Protein AF-A0A5D2H5X1-F1 (afdb_monomer)

Mean predicted aligned error: 17.15 Å

Secondary structure (DSSP, 8-state):
----PPPP---TTTTTTTSS-SSSSHHHHHHHHHHHHHHHHHHHHHHHHHHHHTT-HHHHHHHHTT---EE--SSTT-GGGGTTSSEE-SSGGG-----

Nearest PDB structures (foldseek):
  6q7q-assembly1_A  TM=8.001E-01  e=1.692E+00  Pyrococcus horikoshii
  6q7p-assembly1_A  TM=8.098E-01  e=2.231E+00  Pyrococcus horikoshii
  6z1k-assembly1_A  TM=7.439E-01  e=1.813E+00  synthetic construct

Structure (mmCIF, N/CA/C/O backbone):
data_AF-A0A5D2H5X1-F1
#
_entry.id   AF-A0A5D2H5X1-F1
#
loop_
_atom_site.group_PDB
_atom_site.id
_atom_site.type_symbol
_atom_site.label_atom_id
_atom_site.label_alt_id
_atom_site.label_comp_id
_atom_site.label_asym_id
_atom_site.label_entity_id
_atom_site.label_seq_id
_atom_site.pdbx_PDB_ins_code
_atom_site.Cartn_x
_atom_site.Cartn_y
_atom_site.Cartn_z
_atom_site.occupancy
_atom_site.B_iso_or_equiv
_atom_site.auth_seq_id
_atom_site.auth_comp_id
_atom_site.auth_asym_id
_atom_site.auth_atom_id
_atom_site.pdbx_PDB_model_num
ATOM 1 N N . MET A 1 1 ? -10.897 2.168 -91.254 1.00 35.75 1 MET A N 1
ATOM 2 C CA . MET A 1 1 ? -9.934 1.068 -91.016 1.00 35.75 1 MET A CA 1
ATOM 3 C C . MET A 1 1 ? -9.959 0.733 -89.526 1.00 35.75 1 MET A C 1
ATOM 5 O O . MET A 1 1 ? -9.993 1.654 -88.724 1.00 35.75 1 MET A O 1
ATOM 9 N N . LYS A 1 2 ? -10.108 -0.551 -89.179 1.00 37.56 2 LYS A N 1
ATOM 10 C CA . LYS A 1 2 ? -10.566 -1.086 -87.877 1.00 37.56 2 LYS A CA 1
ATOM 11 C C . LYS A 1 2 ? -9.352 -1.433 -86.993 1.00 37.56 2 LYS A C 1
ATOM 13 O O . LYS A 1 2 ? -8.443 -2.100 -87.475 1.00 37.56 2 LYS A O 1
ATOM 18 N N . PHE A 1 3 ? -9.335 -0.985 -85.737 1.00 36.69 3 PHE A N 1
ATOM 19 C CA . PHE A 1 3 ? -8.263 -1.266 -84.771 1.00 36.69 3 PHE A CA 1
ATOM 20 C C . PHE A 1 3 ? -8.337 -2.713 -84.264 1.00 36.69 3 PHE A C 1
ATOM 22 O O . PHE A 1 3 ? -9.422 -3.199 -83.949 1.00 36.69 3 PHE A O 1
ATOM 29 N N . LEU A 1 4 ? -7.187 -3.385 -84.157 1.00 36.84 4 LEU A N 1
ATOM 30 C CA . LEU A 1 4 ? -7.076 -4.738 -83.613 1.00 36.84 4 LEU A CA 1
ATOM 31 C C . LEU A 1 4 ? -6.016 -4.759 -82.504 1.00 36.84 4 LEU A C 1
ATOM 33 O O . LEU A 1 4 ? -4.833 -4.557 -82.767 1.00 36.84 4 LEU A O 1
ATOM 37 N N . PHE A 1 5 ? -6.445 -5.012 -81.268 1.00 38.09 5 PHE A N 1
ATOM 38 C CA . PHE A 1 5 ? -5.562 -5.276 -80.132 1.00 38.09 5 PHE A CA 1
ATOM 39 C C . PHE A 1 5 ? -5.148 -6.753 -80.136 1.00 38.09 5 PHE A C 1
ATOM 41 O O . PHE A 1 5 ? -6.005 -7.634 -80.217 1.00 38.09 5 PHE A O 1
ATOM 48 N N . ARG A 1 6 ? -3.843 -7.036 -80.028 1.00 35.44 6 ARG A N 1
ATOM 49 C CA . ARG A 1 6 ? -3.328 -8.393 -79.795 1.00 35.44 6 ARG A CA 1
ATOM 50 C C . ARG A 1 6 ? -2.942 -8.583 -78.331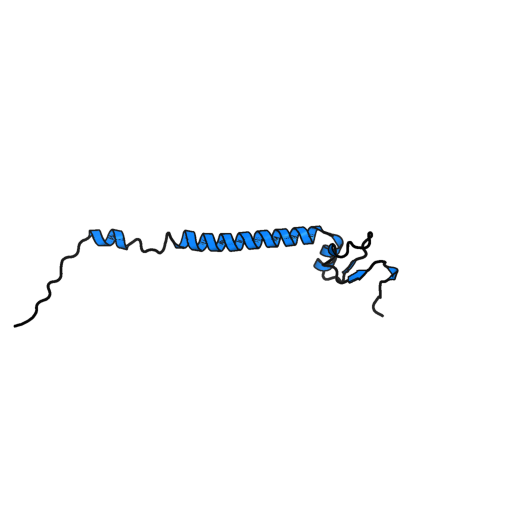 1.00 35.44 6 ARG A C 1
ATOM 52 O O . ARG A 1 6 ? -2.081 -7.882 -77.810 1.00 35.44 6 ARG A O 1
ATOM 59 N N . PHE A 1 7 ? -3.577 -9.576 -77.715 1.00 43.22 7 PHE A N 1
ATOM 60 C CA . PHE A 1 7 ? -3.176 -10.200 -76.460 1.00 43.22 7 PHE A CA 1
ATOM 61 C C . PHE A 1 7 ? -1.776 -10.811 -76.599 1.00 43.22 7 PHE A C 1
ATOM 63 O O . PHE A 1 7 ? -1.516 -11.527 -77.568 1.00 43.22 7 PHE A O 1
ATOM 70 N N . ILE A 1 8 ? -0.897 -10.554 -75.628 1.00 42.50 8 ILE A N 1
ATOM 71 C CA . ILE A 1 8 ? 0.390 -11.245 -75.505 1.00 42.50 8 ILE A CA 1
ATOM 72 C C . ILE A 1 8 ? 0.260 -12.308 -74.411 1.00 42.50 8 ILE A C 1
ATOM 74 O O . ILE A 1 8 ? -0.287 -12.069 -73.335 1.00 42.50 8 ILE A O 1
ATOM 78 N N . SER A 1 9 ? 0.719 -13.491 -74.797 1.00 42.44 9 SER A N 1
ATOM 79 C CA . SER A 1 9 ? 0.712 -14.801 -74.161 1.00 42.44 9 SER A CA 1
ATOM 80 C C . SER A 1 9 ? 1.121 -14.840 -72.688 1.00 42.44 9 SER A C 1
ATOM 82 O O . SER A 1 9 ? 2.024 -14.138 -72.243 1.00 42.44 9 SER A O 1
ATOM 84 N N . ALA A 1 10 ? 0.461 -15.747 -71.970 1.00 48.31 10 ALA A N 1
ATOM 85 C CA . ALA A 1 10 ? 0.722 -16.129 -70.595 1.00 48.31 10 ALA A CA 1
ATOM 86 C C . ALA A 1 10 ? 2.123 -16.745 -70.416 1.00 48.31 10 ALA A C 1
ATOM 88 O O . ALA A 1 10 ? 2.417 -17.796 -70.981 1.00 48.31 10 ALA A O 1
ATOM 89 N N . ASP A 1 11 ? 2.944 -16.111 -69.578 1.00 48.41 11 ASP A N 1
ATOM 90 C CA . ASP A 1 11 ? 4.175 -16.679 -69.025 1.00 48.41 11 ASP A CA 1
ATOM 91 C C . ASP A 1 11 ? 3.857 -17.414 -67.703 1.00 48.41 11 ASP A C 1
ATOM 93 O O . ASP A 1 11 ? 3.446 -16.757 -66.736 1.00 48.41 11 ASP A O 1
ATOM 97 N N . PRO A 1 12 ? 4.076 -18.742 -67.590 1.00 50.84 12 PRO A N 1
ATOM 98 C CA . PRO A 1 12 ? 3.786 -19.513 -66.371 1.00 50.84 12 PRO A CA 1
ATOM 99 C C . PRO A 1 12 ? 4.692 -19.159 -65.183 1.00 50.84 12 PRO A C 1
ATOM 101 O O . PRO A 1 12 ? 4.447 -19.585 -64.057 1.00 50.84 12 PRO A O 1
ATOM 104 N N . ASN A 1 13 ? 5.760 -18.392 -65.419 1.00 44.53 13 ASN A N 1
ATOM 105 C CA . ASN A 1 13 ? 6.752 -18.051 -64.400 1.00 44.53 13 ASN A CA 1
ATOM 106 C C . ASN A 1 13 ? 6.471 -16.712 -63.691 1.00 44.53 13 ASN A C 1
ATOM 108 O O . ASN A 1 13 ? 7.145 -16.366 -62.723 1.00 44.53 13 ASN A O 1
ATOM 112 N N . ARG A 1 14 ? 5.435 -15.965 -64.108 1.00 44.12 14 ARG A N 1
ATOM 113 C CA . ARG A 1 14 ? 4.967 -14.767 -63.381 1.00 44.12 14 ARG A CA 1
ATOM 114 C C . ARG A 1 14 ? 4.096 -15.087 -6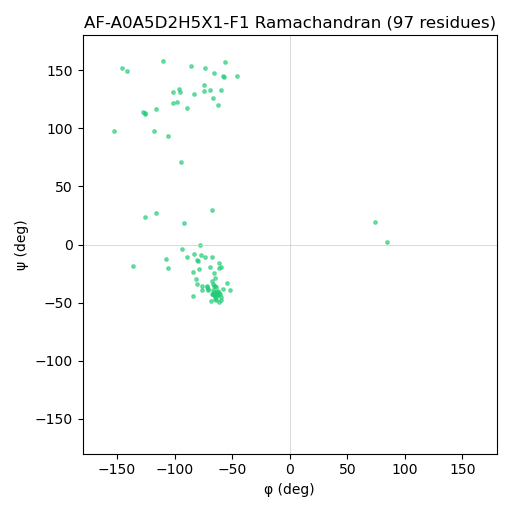2.164 1.00 44.12 14 ARG A C 1
ATOM 116 O O . ARG A 1 14 ? 3.865 -14.211 -61.333 1.00 44.12 14 ARG A O 1
ATOM 123 N N . THR A 1 15 ? 3.606 -16.317 -62.044 1.00 42.19 15 THR A N 1
ATOM 124 C CA . THR A 1 15 ? 2.708 -16.745 -60.959 1.00 42.19 15 THR A CA 1
ATOM 125 C C . THR A 1 15 ? 3.444 -17.154 -59.686 1.00 42.19 15 THR A C 1
ATOM 127 O O . THR A 1 15 ? 2.884 -17.009 -58.602 1.00 42.19 15 THR A O 1
ATOM 130 N N . MET A 1 16 ? 4.716 -17.560 -59.772 1.00 44.75 16 MET A N 1
ATOM 131 C CA . MET A 1 16 ? 5.509 -17.911 -58.584 1.00 44.75 16 MET A CA 1
ATOM 132 C C . MET A 1 16 ? 5.877 -16.672 -57.751 1.00 44.75 16 MET A C 1
ATOM 134 O O . MET A 1 16 ? 5.779 -16.705 -56.529 1.00 44.75 16 MET A O 1
ATOM 138 N N . LEU A 1 17 ? 6.186 -15.542 -58.402 1.00 46.94 17 LEU A N 1
ATOM 139 C CA . LEU A 1 17 ? 6.508 -14.267 -57.737 1.00 46.94 17 LEU A CA 1
ATOM 140 C C . LEU A 1 17 ? 5.281 -13.512 -57.196 1.00 46.94 17 LEU A C 1
ATOM 142 O O . LEU A 1 17 ? 5.439 -12.523 -56.487 1.00 46.94 17 LEU A O 1
ATOM 146 N N . ARG A 1 18 ? 4.063 -13.958 -57.531 1.00 50.31 18 ARG A N 1
ATOM 147 C CA . ARG A 1 18 ? 2.804 -13.322 -57.105 1.00 50.31 18 ARG A CA 1
ATOM 148 C C . ARG A 1 18 ? 2.041 -14.110 -56.036 1.00 50.31 18 ARG A C 1
ATOM 150 O O . ARG A 1 18 ? 1.112 -13.565 -55.451 1.00 50.31 18 ARG A O 1
ATOM 157 N N . SER A 1 19 ? 2.418 -15.363 -55.771 1.00 50.03 19 SER A N 1
ATOM 158 C CA . SER A 1 19 ? 1.763 -16.187 -54.740 1.00 50.03 19 SER A CA 1
ATOM 159 C C . SER A 1 19 ? 2.213 -15.849 -53.314 1.00 50.03 19 SER A C 1
ATOM 161 O O . SER A 1 19 ? 1.474 -16.076 -52.362 1.00 50.03 19 SER A O 1
ATOM 163 N N . LEU A 1 20 ? 3.380 -15.220 -53.165 1.00 55.16 20 LEU A N 1
ATOM 164 C CA . LEU A 1 20 ? 3.850 -14.657 -51.904 1.00 55.16 20 LEU A CA 1
ATOM 165 C C . LEU A 1 20 ? 3.472 -13.174 -51.865 1.00 55.16 20 LEU A C 1
ATOM 167 O O . LEU A 1 20 ? 4.306 -12.286 -52.025 1.00 55.16 20 LEU A O 1
ATOM 171 N N . GLY A 1 21 ? 2.174 -12.904 -51.718 1.00 54.22 21 GLY A N 1
ATOM 172 C CA . GLY A 1 21 ? 1.702 -11.556 -51.411 1.00 54.22 21 GLY A CA 1
ATOM 173 C C . GLY A 1 21 ? 2.371 -11.024 -50.130 1.00 54.22 21 GLY A C 1
ATOM 174 O O . GLY A 1 21 ? 2.810 -11.820 -49.296 1.00 54.22 21 GLY A O 1
ATOM 175 N N . PRO A 1 22 ? 2.442 -9.696 -49.927 1.00 55.50 22 PRO A N 1
ATOM 176 C CA . PRO A 1 22 ? 3.136 -9.062 -48.797 1.00 55.50 22 PRO A CA 1
ATOM 177 C C . PRO A 1 22 ? 2.495 -9.305 -47.409 1.00 55.50 22 PRO A C 1
ATOM 179 O O . PRO A 1 22 ? 2.626 -8.466 -46.524 1.00 55.50 22 PRO A O 1
ATOM 182 N N . HIS A 1 23 ? 1.827 -10.439 -47.182 1.00 51.84 23 HIS A N 1
ATOM 183 C CA . HIS A 1 23 ? 0.895 -10.671 -46.072 1.00 51.84 23 HIS A CA 1
ATOM 184 C C . HIS A 1 23 ? 1.200 -11.896 -45.200 1.00 51.84 23 HIS A C 1
ATOM 186 O O . HIS A 1 23 ? 0.290 -12.430 -44.581 1.00 51.84 23 HIS A O 1
ATOM 192 N N . GLN A 1 24 ? 2.444 -12.387 -45.142 1.00 53.06 24 GLN A N 1
ATOM 193 C CA . GLN A 1 24 ? 2.791 -13.420 -44.142 1.00 53.06 24 GLN A CA 1
ATOM 194 C C . GLN A 1 24 ? 4.124 -13.206 -43.412 1.00 53.06 24 GLN A C 1
ATOM 196 O O . GLN A 1 24 ? 4.297 -13.722 -42.312 1.00 53.06 24 GLN A O 1
ATOM 201 N N . PHE A 1 25 ? 5.039 -12.386 -43.938 1.00 47.84 25 PHE A N 1
ATOM 202 C CA . PHE A 1 25 ? 6.316 -12.078 -43.268 1.00 47.84 25 PHE A CA 1
ATOM 203 C C . PHE A 1 25 ? 6.372 -10.674 -42.644 1.00 47.84 25 PHE A C 1
ATOM 205 O O . PHE A 1 25 ? 7.160 -10.435 -41.731 1.00 47.84 25 PHE A O 1
ATOM 212 N N . SER A 1 26 ? 5.507 -9.761 -43.087 1.00 52.22 26 SER A N 1
ATOM 213 C CA . SER A 1 26 ? 5.353 -8.394 -42.563 1.00 52.22 26 SER A CA 1
ATOM 214 C C . SER A 1 26 ? 4.501 -8.347 -41.289 1.00 52.22 26 SER A C 1
ATOM 216 O O . SER A 1 26 ? 4.783 -7.578 -40.369 1.00 52.22 26 SER A O 1
ATOM 218 N N . ASP A 1 27 ? 3.503 -9.227 -41.187 1.00 53.91 27 ASP A N 1
ATOM 219 C CA . ASP A 1 27 ? 2.649 -9.333 -40.004 1.00 53.91 27 ASP A CA 1
ATOM 220 C C . ASP A 1 27 ? 3.436 -9.847 -38.804 1.00 53.91 27 ASP A C 1
ATOM 222 O O . ASP A 1 27 ? 3.188 -9.433 -37.676 1.00 53.91 27 ASP A O 1
ATOM 226 N N . LEU A 1 28 ? 4.453 -10.682 -39.023 1.00 58.03 28 LEU A N 1
ATOM 227 C CA . LEU A 1 28 ? 5.324 -11.163 -37.958 1.00 58.03 28 LEU A CA 1
ATOM 228 C C . LEU A 1 28 ? 6.148 -10.034 -37.338 1.00 58.03 28 LEU A C 1
ATOM 230 O O . LEU A 1 28 ? 6.351 -10.067 -36.135 1.00 58.03 28 LEU A O 1
ATOM 234 N N . THR A 1 29 ? 6.606 -9.033 -38.087 1.00 61.94 29 THR A N 1
ATOM 235 C CA . THR A 1 29 ? 7.405 -7.938 -37.511 1.00 61.94 29 THR A CA 1
ATOM 236 C C . THR A 1 29 ? 6.519 -6.856 -36.907 1.00 61.94 29 THR A C 1
ATOM 238 O O . THR A 1 29 ? 6.755 -6.450 -35.771 1.00 61.94 29 THR A O 1
ATOM 241 N N . GLY A 1 30 ? 5.448 -6.451 -37.596 1.00 66.19 30 GLY A N 1
ATOM 242 C CA . GLY A 1 30 ? 4.515 -5.435 -37.101 1.00 66.19 30 GLY A CA 1
ATOM 243 C C . GLY A 1 30 ? 3.711 -5.888 -35.877 1.00 66.19 30 GLY A C 1
ATOM 244 O O . GLY A 1 30 ? 3.565 -5.131 -34.917 1.00 66.19 30 GLY A O 1
ATOM 245 N N . THR A 1 31 ? 3.217 -7.132 -35.864 1.00 72.06 31 THR A N 1
ATOM 246 C CA . THR A 1 31 ? 2.461 -7.655 -34.710 1.00 72.06 31 THR A CA 1
ATOM 247 C C . THR A 1 31 ? 3.366 -8.018 -33.539 1.00 72.06 31 THR A C 1
ATOM 249 O O . THR A 1 31 ? 2.975 -7.768 -32.401 1.00 72.06 31 THR A O 1
ATOM 252 N N . LYS A 1 32 ? 4.580 -8.544 -33.783 1.00 74.44 32 LYS A N 1
ATOM 253 C CA . LYS A 1 32 ? 5.563 -8.764 -32.709 1.00 74.44 32 LYS A CA 1
ATOM 254 C C . LYS A 1 32 ? 6.027 -7.442 -32.114 1.00 74.44 32 LYS A C 1
ATOM 256 O O . LYS A 1 32 ? 6.048 -7.336 -30.903 1.00 74.44 32 LYS A O 1
ATOM 261 N N . ALA A 1 33 ? 6.312 -6.415 -32.916 1.00 74.44 33 ALA A N 1
ATOM 262 C CA . ALA A 1 33 ? 6.712 -5.108 -32.390 1.00 74.44 33 ALA A CA 1
ATOM 263 C C . ALA A 1 33 ? 5.621 -4.469 -31.514 1.00 74.44 33 ALA A C 1
ATOM 265 O O . ALA A 1 33 ? 5.920 -3.947 -30.443 1.00 74.44 33 ALA A O 1
ATOM 266 N N . LYS A 1 34 ? 4.350 -4.558 -31.929 1.00 76.94 34 LYS A N 1
ATOM 267 C CA . LYS A 1 34 ? 3.213 -4.083 -31.124 1.00 76.94 34 LYS A CA 1
ATOM 268 C C . LYS A 1 34 ? 3.040 -4.873 -29.824 1.00 76.94 34 LYS A C 1
ATOM 270 O O . LYS A 1 34 ? 2.817 -4.256 -28.788 1.00 76.94 34 LYS A O 1
ATOM 275 N N . ARG A 1 35 ? 3.163 -6.207 -29.871 1.00 81.75 35 ARG A N 1
ATOM 276 C CA . ARG A 1 35 ? 3.149 -7.058 -28.668 1.00 81.75 35 ARG A CA 1
ATOM 277 C C . ARG A 1 35 ? 4.302 -6.714 -27.736 1.00 81.75 35 ARG A C 1
ATOM 279 O O . ARG A 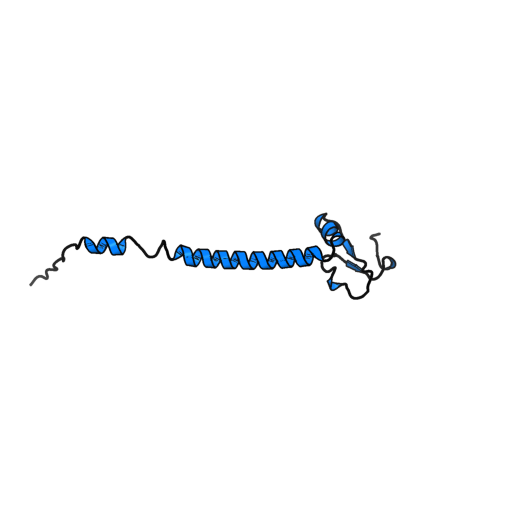1 35 ? 4.044 -6.378 -26.598 1.00 81.75 35 ARG A O 1
ATOM 286 N N . ASN A 1 36 ? 5.524 -6.633 -28.252 1.00 82.12 36 ASN A N 1
ATOM 287 C CA . ASN A 1 36 ? 6.703 -6.264 -27.471 1.00 82.12 36 ASN A CA 1
ATOM 288 C C . ASN A 1 36 ? 6.544 -4.889 -26.803 1.00 82.12 36 ASN A C 1
ATOM 290 O O . ASN A 1 36 ? 6.962 -4.710 -25.668 1.00 82.12 36 ASN A O 1
ATOM 294 N N . TYR A 1 37 ? 5.924 -3.912 -27.475 1.00 76.94 37 TYR A N 1
ATOM 295 C CA . TYR A 1 37 ? 5.614 -2.625 -26.849 1.00 76.94 37 TYR A CA 1
ATOM 296 C C . TYR A 1 37 ? 4.607 -2.771 -25.700 1.00 76.94 37 TYR A C 1
ATOM 298 O O . TYR A 1 37 ? 4.836 -2.238 -24.618 1.00 76.94 37 TYR A O 1
ATOM 306 N N . ALA A 1 38 ? 3.514 -3.507 -25.915 1.00 77.75 38 ALA A N 1
ATOM 307 C CA . ALA A 1 38 ? 2.512 -3.758 -24.882 1.00 77.75 38 ALA A CA 1
ATOM 308 C C . ALA A 1 38 ? 3.087 -4.545 -23.688 1.00 77.75 38 ALA A C 1
ATOM 310 O O . ALA A 1 38 ? 2.837 -4.175 -22.542 1.00 77.75 38 ALA A O 1
ATOM 311 N N . ASP A 1 39 ? 3.899 -5.567 -23.957 1.00 88.94 39 ASP A N 1
ATOM 312 C CA . ASP A 1 39 ? 4.554 -6.412 -22.958 1.00 88.94 39 ASP A CA 1
ATOM 313 C C . ASP A 1 39 ? 5.542 -5.586 -22.124 1.00 88.94 39 ASP A C 1
ATOM 315 O O . ASP A 1 39 ? 5.455 -5.592 -20.900 1.00 88.94 39 ASP A O 1
ATOM 319 N N . ASN A 1 40 ? 6.391 -4.774 -22.767 1.00 81.94 40 ASN A N 1
ATOM 320 C CA . ASN A 1 40 ? 7.343 -3.902 -22.072 1.00 81.94 40 ASN A CA 1
ATOM 321 C C . ASN A 1 40 ? 6.639 -2.854 -21.190 1.00 81.94 40 ASN A C 1
ATOM 323 O O . ASN A 1 40 ? 7.084 -2.569 -20.078 1.00 81.94 40 ASN A O 1
ATOM 327 N N . VAL A 1 41 ? 5.532 -2.269 -21.667 1.00 88.00 41 VAL A N 1
ATOM 328 C CA . VAL A 1 41 ? 4.728 -1.322 -20.875 1.00 88.00 41 VAL A CA 1
ATOM 329 C C . VAL A 1 41 ? 4.070 -2.031 -19.688 1.00 88.00 41 VAL A C 1
ATOM 331 O O . VAL A 1 41 ? 4.077 -1.505 -18.575 1.00 88.00 41 VAL A O 1
ATOM 334 N N . SER A 1 42 ? 3.528 -3.231 -19.900 1.00 85.12 42 SER A N 1
ATOM 335 C CA . SER A 1 42 ? 2.932 -4.043 -18.837 1.00 85.12 42 SER A CA 1
ATOM 336 C C . SER A 1 42 ? 3.964 -4.461 -17.788 1.00 85.12 42 SER A C 1
ATOM 338 O O . SER A 1 42 ? 3.670 -4.410 -16.596 1.00 85.12 42 SER A O 1
ATOM 340 N N . GLU A 1 43 ? 5.174 -4.835 -18.204 1.00 85.12 43 GLU A N 1
ATOM 341 C CA . GLU A 1 43 ? 6.270 -5.223 -17.314 1.00 85.12 43 GLU A CA 1
ATOM 342 C C . GLU A 1 43 ? 6.714 -4.048 -16.438 1.00 85.12 43 GLU A C 1
ATOM 344 O O . GLU A 1 43 ? 6.801 -4.181 -15.217 1.00 85.12 43 GLU A O 1
ATOM 349 N N . TYR A 1 44 ? 6.881 -2.861 -17.029 1.00 78.31 44 TYR A N 1
ATOM 350 C CA . TYR A 1 44 ? 7.184 -1.646 -16.273 1.00 78.31 44 TYR A CA 1
ATOM 351 C C . TYR A 1 44 ? 6.092 -1.320 -15.247 1.00 78.31 44 TYR A C 1
ATOM 353 O O . TYR A 1 44 ? 6.383 -1.080 -14.074 1.00 78.31 44 TYR A O 1
ATOM 361 N N . ASN A 1 45 ? 4.823 -1.363 -15.659 1.00 82.31 45 ASN A N 1
ATOM 362 C CA . ASN A 1 45 ? 3.699 -1.089 -14.765 1.00 82.31 45 ASN A CA 1
ATOM 363 C C . ASN A 1 45 ? 3.592 -2.127 -13.639 1.00 82.31 45 ASN A C 1
ATOM 365 O O . ASN A 1 45 ? 3.295 -1.762 -12.502 1.00 82.31 45 ASN A O 1
ATOM 369 N N . ALA A 1 46 ? 3.881 -3.400 -13.920 1.00 82.12 46 ALA A N 1
ATOM 370 C CA . ALA A 1 46 ? 3.919 -4.459 -12.916 1.00 82.12 46 ALA A CA 1
ATOM 371 C C . ALA A 1 46 ? 5.072 -4.268 -11.918 1.00 82.12 46 ALA A C 1
ATOM 373 O O . ALA A 1 46 ? 4.882 -4.473 -10.720 1.00 82.12 46 ALA A O 1
ATOM 374 N N . VAL A 1 47 ? 6.244 -3.821 -12.380 1.00 81.06 47 VAL A N 1
ATOM 375 C CA . VAL A 1 47 ? 7.381 -3.466 -11.516 1.00 81.06 47 VAL A CA 1
ATOM 376 C C . VAL A 1 47 ? 7.060 -2.241 -10.658 1.00 81.06 47 VAL A C 1
ATOM 378 O O . VAL A 1 47 ? 7.336 -2.247 -9.464 1.00 81.06 47 VAL A O 1
ATOM 381 N N . LEU A 1 48 ? 6.419 -1.208 -11.207 1.00 77.19 48 LEU A N 1
ATOM 382 C CA . LEU A 1 48 ? 5.954 -0.070 -10.408 1.00 77.19 48 LEU A CA 1
ATOM 383 C C . LEU A 1 48 ? 4.914 -0.488 -9.366 1.00 77.19 48 LEU A C 1
ATOM 385 O O . LEU A 1 48 ? 4.993 -0.068 -8.213 1.00 77.19 48 LEU A O 1
ATOM 389 N N . ALA A 1 49 ? 3.958 -1.333 -9.751 1.00 73.06 49 ALA A N 1
ATOM 390 C CA . ALA A 1 49 ? 2.956 -1.864 -8.839 1.00 73.06 49 ALA A CA 1
ATOM 391 C C . ALA A 1 49 ? 3.598 -2.714 -7.736 1.00 73.06 49 ALA A C 1
ATOM 393 O O . ALA A 1 49 ? 3.223 -2.564 -6.578 1.00 73.06 49 ALA A O 1
ATOM 394 N N . SER A 1 50 ? 4.595 -3.546 -8.052 1.00 68.50 50 SER A N 1
ATOM 395 C CA . SER A 1 50 ? 5.293 -4.375 -7.063 1.00 68.50 50 SER A CA 1
ATOM 396 C C . SER A 1 50 ? 6.192 -3.550 -6.146 1.00 68.50 50 SER A C 1
ATOM 398 O O . SER A 1 50 ? 6.192 -3.790 -4.940 1.00 68.50 50 SER A O 1
ATOM 400 N N . LEU A 1 51 ? 6.887 -2.534 -6.667 1.00 69.81 51 LEU A N 1
ATOM 401 C CA . LEU A 1 51 ? 7.673 -1.573 -5.886 1.00 69.81 51 LEU A CA 1
ATOM 402 C C . LEU A 1 51 ? 6.790 -0.721 -4.967 1.00 69.81 51 LEU A C 1
ATOM 404 O O . LEU A 1 51 ? 7.184 -0.408 -3.848 1.00 69.81 51 LEU A O 1
ATOM 408 N N . ASN A 1 52 ? 5.579 -0.373 -5.402 1.00 64.50 52 ASN A N 1
ATOM 409 C CA . ASN A 1 52 ? 4.609 0.325 -4.561 1.00 64.50 52 ASN A CA 1
ATOM 410 C C . ASN A 1 52 ? 3.952 -0.624 -3.545 1.00 64.50 52 ASN A C 1
ATOM 412 O O . ASN A 1 52 ? 3.794 -0.256 -2.382 1.00 64.50 52 ASN A O 1
ATOM 416 N N . ALA A 1 53 ? 3.647 -1.866 -3.933 1.00 62.44 53 ALA A N 1
ATOM 417 C CA . ALA A 1 53 ? 3.083 -2.886 -3.050 1.00 62.44 53 ALA A CA 1
ATOM 418 C C . ALA A 1 53 ? 4.070 -3.324 -1.956 1.00 62.44 53 ALA A C 1
ATOM 420 O O . ALA A 1 53 ? 3.657 -3.587 -0.825 1.00 62.44 53 ALA A O 1
ATOM 421 N N . THR A 1 54 ? 5.373 -3.349 -2.262 1.00 59.31 54 THR A N 1
ATOM 422 C CA . THR A 1 54 ? 6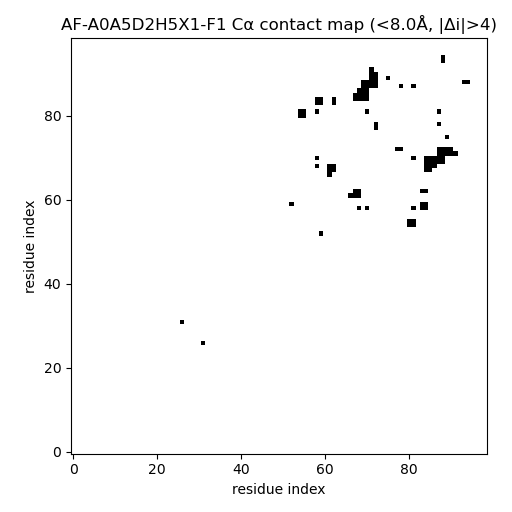.444 -3.702 -1.314 1.00 59.31 54 THR A CA 1
ATOM 423 C C . THR A 1 54 ? 6.726 -2.623 -0.280 1.00 59.31 54 THR A C 1
ATOM 425 O O . THR A 1 54 ? 7.432 -2.898 0.689 1.00 59.31 54 THR A O 1
ATOM 428 N N . ARG A 1 55 ? 6.179 -1.408 -0.417 1.00 64.81 55 ARG A N 1
ATOM 429 C CA . ARG A 1 55 ? 6.564 -0.328 0.493 1.00 64.81 55 ARG A CA 1
ATOM 430 C C . ARG A 1 55 ? 6.014 -0.511 1.895 1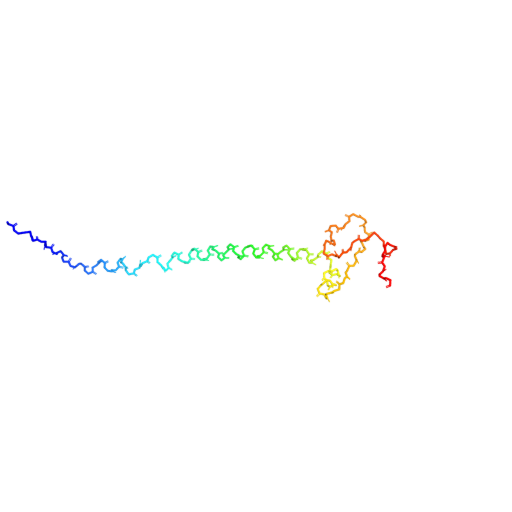.00 64.81 55 ARG A C 1
ATOM 432 O O . ARG A 1 55 ? 6.784 -0.226 2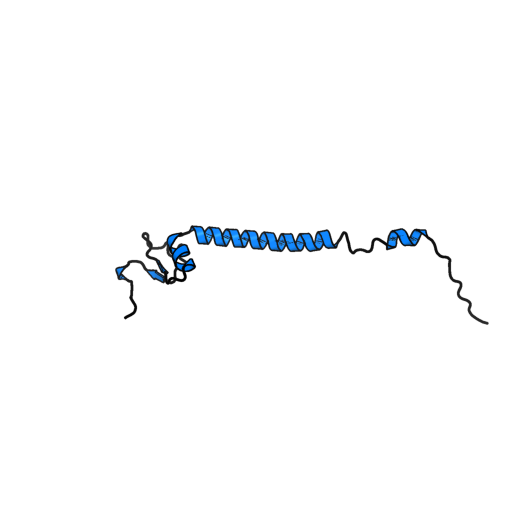.806 1.00 64.81 55 ARG A O 1
ATOM 439 N N . ARG A 1 56 ? 4.790 -1.037 2.097 1.00 79.88 56 ARG A N 1
ATOM 440 C CA . ARG A 1 56 ? 4.240 -1.387 3.430 1.00 79.88 56 ARG A CA 1
ATOM 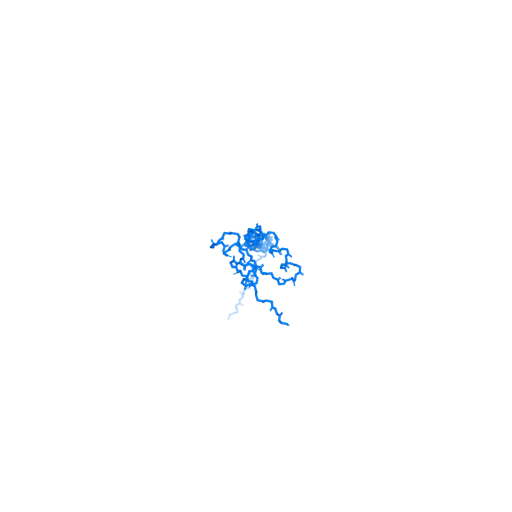441 C C . ARG A 1 56 ? 3.198 -2.511 3.389 1.00 79.88 56 ARG A C 1
ATOM 443 O O . ARG A 1 56 ? 2.019 -2.223 3.193 1.00 79.88 56 ARG A O 1
ATOM 450 N N . PRO A 1 57 ? 3.600 -3.768 3.669 1.00 83.38 57 PRO A N 1
ATOM 451 C CA . PRO A 1 57 ? 2.723 -4.937 3.570 1.00 83.38 57 PRO A CA 1
ATOM 452 C C . PRO A 1 57 ? 1.400 -4.796 4.331 1.00 83.38 57 PRO A C 1
ATOM 454 O O . PRO A 1 57 ? 0.363 -5.183 3.809 1.00 83.38 57 PRO A O 1
ATOM 457 N N . GLY A 1 58 ? 1.417 -4.191 5.525 1.00 88.56 58 GLY A N 1
ATOM 458 C CA . GLY A 1 58 ? 0.204 -3.991 6.324 1.00 88.56 58 GLY A CA 1
ATOM 459 C C . GLY A 1 58 ? -0.809 -3.038 5.683 1.00 88.56 58 GLY A C 1
ATOM 460 O O . GLY A 1 58 ? -2.001 -3.327 5.688 1.00 88.56 58 GLY A O 1
ATOM 461 N N . VAL A 1 59 ? -0.342 -1.941 5.075 1.00 90.25 59 VAL A N 1
ATOM 462 C CA . VAL A 1 59 ? -1.222 -0.968 4.403 1.00 90.25 59 VAL A CA 1
ATOM 463 C C . VAL A 1 59 ? -1.835 -1.601 3.162 1.00 90.25 59 VAL A C 1
ATOM 465 O O . VAL A 1 59 ? -3.049 -1.581 2.982 1.00 90.25 59 VAL A O 1
ATOM 468 N N . THR A 1 60 ? -0.996 -2.228 2.336 1.00 87.88 60 THR A N 1
ATOM 469 C CA . THR A 1 60 ? -1.433 -2.903 1.111 1.00 87.88 60 THR A CA 1
ATOM 470 C C . THR A 1 60 ? -2.426 -4.027 1.412 1.00 87.88 60 THR A C 1
ATOM 472 O O . THR A 1 60 ? -3.435 -4.143 0.723 1.00 87.88 60 THR A O 1
ATOM 475 N N . ALA A 1 61 ? -2.180 -4.830 2.453 1.00 90.19 61 ALA A N 1
ATOM 476 C CA . ALA A 1 61 ? -3.079 -5.909 2.851 1.00 90.19 61 ALA A CA 1
ATOM 477 C C . ALA A 1 61 ? -4.441 -5.384 3.328 1.00 90.19 61 ALA A C 1
ATOM 479 O O . ALA A 1 61 ? -5.465 -5.902 2.891 1.00 90.19 61 ALA A O 1
ATOM 480 N N . GLY A 1 62 ? -4.464 -4.335 4.160 1.00 92.31 62 GLY A N 1
ATOM 481 C CA . GLY A 1 62 ? -5.713 -3.715 4.614 1.00 92.31 62 GLY A CA 1
ATOM 482 C C . GLY A 1 62 ? -6.548 -3.181 3.448 1.00 92.31 62 GLY A C 1
ATOM 483 O O . GLY A 1 62 ? -7.732 -3.497 3.339 1.00 92.31 62 GLY A O 1
ATOM 484 N N . LYS A 1 63 ? -5.914 -2.477 2.500 1.00 91.75 63 LYS A N 1
ATOM 485 C CA . LYS A 1 63 ? -6.598 -2.004 1.285 1.00 91.75 63 LYS A CA 1
ATOM 486 C C . LYS A 1 63 ? -7.107 -3.153 0.414 1.00 91.75 63 LYS A C 1
ATOM 488 O O . LYS A 1 63 ? -8.237 -3.091 -0.059 1.00 91.75 63 LYS A O 1
ATOM 493 N N . ALA A 1 64 ? -6.314 -4.209 0.220 1.00 91.00 64 ALA A N 1
ATOM 494 C CA . ALA A 1 64 ? -6.728 -5.384 -0.552 1.00 91.00 64 ALA A CA 1
ATOM 495 C C . ALA A 1 64 ? -7.893 -6.147 0.104 1.00 91.00 64 ALA A C 1
ATOM 497 O O . ALA A 1 64 ? -8.701 -6.752 -0.596 1.00 91.00 64 ALA A O 1
ATOM 498 N N . ALA A 1 65 ? -8.006 -6.085 1.432 1.00 95.00 65 ALA A N 1
ATOM 499 C CA . ALA A 1 65 ? -9.129 -6.627 2.190 1.00 95.00 65 ALA A CA 1
ATOM 500 C C . ALA A 1 65 ? -10.389 -5.736 2.150 1.00 95.00 65 ALA A C 1
ATOM 502 O O . ALA A 1 65 ? -11.397 -6.091 2.756 1.00 95.00 65 ALA A O 1
ATOM 503 N N . GLY A 1 66 ? -10.349 -4.591 1.458 1.00 94.88 66 GLY A N 1
ATOM 504 C CA . GLY A 1 66 ? -11.464 -3.643 1.398 1.00 94.88 66 GLY A CA 1
ATOM 505 C C . GLY A 1 66 ? -11.660 -2.834 2.683 1.00 94.88 66 GLY A C 1
ATOM 506 O O . GLY A 1 66 ? -12.747 -2.310 2.900 1.00 94.88 66 GLY A O 1
ATOM 507 N N . MET A 1 67 ? -10.639 -2.745 3.539 1.00 95.06 67 MET A N 1
ATOM 508 C CA . MET A 1 67 ? -10.685 -1.951 4.767 1.00 95.06 67 MET A CA 1
ATOM 509 C C . MET A 1 67 ? -10.299 -0.494 4.498 1.00 95.06 67 MET A C 1
ATOM 511 O O . MET A 1 67 ? -9.510 -0.193 3.593 1.00 95.06 67 MET A O 1
ATOM 515 N N . GLU A 1 68 ? -10.810 0.399 5.340 1.00 93.44 68 GLU A N 1
ATOM 516 C CA . GLU A 1 68 ? -10.244 1.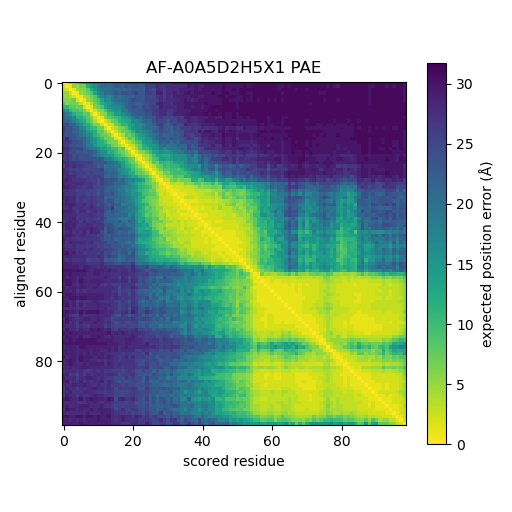733 5.509 1.00 93.44 68 GLU A CA 1
ATOM 517 C C . GLU A 1 68 ? -8.951 1.632 6.324 1.00 93.44 68 GLU A C 1
ATOM 519 O O . GLU A 1 68 ? -8.883 0.928 7.337 1.00 93.44 68 GLU A O 1
ATOM 524 N N . VAL A 1 69 ? -7.894 2.281 5.843 1.00 93.62 69 VAL A N 1
ATOM 525 C CA . VAL A 1 69 ? -6.558 2.172 6.423 1.00 93.62 69 VAL A CA 1
ATOM 526 C C . VAL A 1 69 ? -6.024 3.554 6.755 1.00 93.62 69 VAL A C 1
ATOM 528 O O . VAL A 1 69 ? -5.666 4.322 5.863 1.00 93.62 69 VAL A O 1
ATOM 531 N N . VAL A 1 70 ? -5.860 3.808 8.053 1.00 93.88 70 VAL A N 1
ATOM 532 C CA . VAL A 1 70 ? -5.130 4.966 8.575 1.00 93.88 70 VAL A CA 1
ATOM 533 C C . VAL A 1 70 ? -3.707 4.546 8.931 1.00 93.88 70 VAL A C 1
ATOM 535 O O . VAL A 1 70 ? -3.478 3.629 9.723 1.00 93.88 70 VAL A O 1
ATOM 538 N N . ALA A 1 71 ? -2.725 5.206 8.330 1.00 91.75 71 ALA A N 1
ATOM 539 C CA . ALA A 1 71 ? -1.317 4.946 8.568 1.00 91.75 71 ALA A CA 1
ATOM 540 C C . ALA A 1 71 ? -0.726 5.906 9.604 1.00 91.75 71 ALA A C 1
ATOM 542 O O . ALA A 1 71 ? -0.863 7.120 9.487 1.00 91.75 71 ALA A O 1
ATOM 543 N N . VAL A 1 72 ? 0.032 5.361 10.560 1.00 92.25 72 VAL A N 1
ATOM 544 C CA . VAL A 1 72 ? 0.803 6.142 11.542 1.00 92.25 72 VAL A CA 1
ATOM 545 C C . VAL A 1 72 ? 2.293 5.843 11.375 1.00 92.25 72 VAL A C 1
ATOM 547 O O . VAL A 1 72 ? 2.777 4.810 11.853 1.00 92.25 72 VAL A O 1
ATOM 550 N N . PRO A 1 73 ? 3.052 6.685 10.652 1.00 88.31 73 PRO A N 1
ATOM 551 C CA . PRO A 1 73 ? 4.479 6.485 10.478 1.00 88.31 73 PRO A CA 1
ATOM 552 C C . PRO A 1 73 ? 5.240 6.717 11.782 1.00 88.31 73 PRO A C 1
ATOM 554 O O . PRO A 1 73 ? 5.084 7.747 12.426 1.00 88.31 73 PRO A O 1
ATOM 557 N N . SER A 1 74 ? 6.152 5.808 12.127 1.00 83.50 74 SER A N 1
ATOM 558 C CA . SER A 1 74 ? 7.041 5.983 13.285 1.00 83.50 74 SER A CA 1
ATOM 559 C C . SER A 1 74 ? 8.031 7.141 13.125 1.00 83.50 74 SER A C 1
ATOM 561 O O . SER A 1 74 ? 8.512 7.686 14.115 1.00 83.50 74 SER A O 1
ATOM 563 N N . VAL A 1 75 ? 8.352 7.512 11.881 1.00 80.50 75 VAL A N 1
ATOM 564 C CA . VAL A 1 75 ? 9.233 8.635 11.548 1.00 80.50 75 VAL A CA 1
ATOM 565 C C . VAL A 1 75 ? 8.420 9.682 10.781 1.00 80.50 75 VAL A C 1
ATOM 567 O O . VAL A 1 75 ? 7.973 9.403 9.659 1.00 80.50 75 VAL A O 1
ATOM 570 N N . PRO A 1 76 ? 8.257 10.898 11.333 1.00 68.50 76 PRO A N 1
ATOM 571 C CA . PRO A 1 76 ? 7.614 12.002 10.631 1.00 68.50 76 PRO A CA 1
ATOM 572 C C . PRO A 1 76 ? 8.340 12.291 9.307 1.00 68.50 76 PRO A C 1
ATOM 574 O O . PRO A 1 76 ? 9.567 12.217 9.250 1.00 68.50 76 PRO A O 1
ATOM 577 N N . LYS A 1 77 ? 7.600 12.670 8.253 1.00 63.44 77 LYS A N 1
ATOM 578 C CA . LYS A 1 77 ? 8.075 12.962 6.870 1.00 63.44 77 LYS A CA 1
ATOM 579 C C . LYS A 1 77 ? 8.231 11.771 5.912 1.00 63.44 77 LYS A C 1
ATOM 581 O O . LYS A 1 77 ? 8.569 11.973 4.746 1.00 63.44 77 LYS A O 1
ATOM 586 N N . GLN A 1 78 ? 7.897 10.549 6.325 1.00 70.81 78 GLN A N 1
ATOM 587 C CA . GLN A 1 78 ? 7.821 9.396 5.411 1.00 70.81 78 GLN A CA 1
ATOM 588 C C . GLN A 1 78 ? 6.420 9.159 4.815 1.00 70.81 78 GLN A C 1
ATOM 590 O O . GLN A 1 78 ? 6.155 8.079 4.297 1.00 70.81 78 GLN A O 1
ATOM 595 N N . ALA A 1 79 ? 5.529 10.159 4.836 1.00 70.94 79 ALA A N 1
ATOM 596 C CA . ALA A 1 79 ? 4.146 10.037 4.351 1.00 70.94 79 ALA A CA 1
ATOM 597 C C . ALA A 1 79 ? 4.045 9.519 2.902 1.00 70.94 79 ALA A C 1
ATOM 599 O O . ALA A 1 79 ? 3.168 8.723 2.584 1.00 70.94 79 ALA A O 1
ATOM 600 N N . HIS A 1 80 ? 5.014 9.867 2.051 1.00 74.94 80 HIS A N 1
ATOM 601 C CA . HIS A 1 80 ? 5.106 9.377 0.672 1.00 74.94 80 HIS A CA 1
ATOM 602 C C . HIS A 1 80 ? 5.219 7.840 0.548 1.00 74.94 80 HIS A C 1
ATOM 604 O O . HIS A 1 80 ? 4.960 7.296 -0.521 1.00 74.94 80 HIS A O 1
ATOM 610 N N . LEU A 1 81 ? 5.610 7.129 1.615 1.00 77.75 81 LEU A N 1
ATOM 611 C CA . LEU A 1 81 ? 5.675 5.660 1.656 1.00 77.75 81 LEU A CA 1
ATOM 612 C C . LEU A 1 81 ? 4.314 4.998 1.910 1.00 77.75 81 LEU A C 1
ATOM 614 O O . LEU A 1 81 ? 4.193 3.788 1.743 1.00 77.75 81 LEU A O 1
ATOM 618 N N . TYR A 1 82 ? 3.320 5.776 2.334 1.00 86.06 82 TYR A N 1
ATOM 619 C CA . TYR A 1 82 ? 1.983 5.322 2.711 1.00 86.06 82 TYR A CA 1
ATOM 620 C C . TYR A 1 82 ? 0.926 5.909 1.770 1.00 86.06 82 TYR A C 1
ATOM 622 O O . TYR A 1 82 ? -0.219 6.076 2.162 1.00 86.06 82 TYR A O 1
ATOM 630 N N . ILE A 1 83 ? 1.305 6.229 0.526 1.00 82.62 83 ILE A N 1
ATOM 631 C CA . ILE A 1 83 ? 0.431 6.902 -0.451 1.00 82.62 83 ILE A CA 1
ATOM 632 C C . ILE A 1 83 ? -0.829 6.097 -0.814 1.00 82.62 83 ILE A C 1
ATOM 634 O O . ILE A 1 83 ? -1.756 6.640 -1.399 1.00 82.62 83 ILE A O 1
ATOM 638 N N . SER A 1 84 ? -0.852 4.801 -0.495 1.00 86.12 84 SER A N 1
ATOM 639 C CA . SER A 1 84 ? -2.008 3.921 -0.669 1.00 86.12 84 SER A CA 1
ATOM 640 C C . SER A 1 84 ? -2.957 3.879 0.535 1.00 86.12 84 SER A C 1
ATOM 642 O O . SER A 1 84 ? -4.028 3.291 0.412 1.00 86.12 84 SER A O 1
ATOM 644 N N . ALA A 1 85 ? -2.573 4.439 1.687 1.00 90.94 85 ALA A N 1
ATOM 645 C CA . ALA A 1 85 ? -3.457 4.575 2.843 1.00 90.94 85 ALA A CA 1
ATOM 646 C C . ALA A 1 85 ? -4.499 5.675 2.588 1.00 90.94 85 ALA A C 1
ATOM 648 O O . ALA A 1 85 ? -4.230 6.617 1.844 1.00 90.94 85 ALA A O 1
ATOM 649 N N . ASP A 1 86 ? -5.667 5.558 3.217 1.00 93.06 86 ASP A N 1
ATOM 650 C CA . ASP A 1 86 ? -6.743 6.550 3.097 1.00 93.06 86 ASP A CA 1
ATOM 651 C C . ASP A 1 86 ? -6.381 7.840 3.842 1.00 93.06 86 ASP A C 1
ATOM 653 O O . ASP A 1 86 ? -6.632 8.944 3.363 1.00 93.06 86 ASP A O 1
ATOM 657 N N . GLU A 1 87 ? -5.690 7.693 4.971 1.00 92.00 87 GLU A N 1
ATOM 658 C CA . GLU A 1 87 ? -5.166 8.804 5.750 1.00 92.00 87 GLU A CA 1
ATOM 659 C C . GLU A 1 87 ? -3.777 8.472 6.305 1.00 92.00 87 GLU A C 1
ATOM 661 O O . GLU A 1 87 ? -3.445 7.317 6.592 1.00 92.00 87 GLU A O 1
ATOM 666 N N . VAL A 1 88 ? -2.946 9.501 6.471 1.00 91.31 88 VAL A N 1
ATOM 667 C CA . VAL A 1 88 ? -1.656 9.402 7.155 1.00 91.31 88 VAL A CA 1
ATOM 668 C C . VAL A 1 88 ? -1.616 10.442 8.269 1.00 91.31 88 VAL A C 1
ATOM 670 O O . VAL A 1 88 ? -1.544 11.638 7.992 1.00 91.31 88 VAL A O 1
ATOM 673 N N . ILE A 1 89 ? -1.606 9.985 9.519 1.00 91.44 89 ILE A N 1
ATOM 674 C CA . ILE A 1 89 ? -1.555 10.841 10.712 1.00 91.44 89 ILE A CA 1
ATOM 675 C C . ILE A 1 89 ? -0.205 10.711 11.421 1.00 91.44 89 ILE A C 1
ATOM 677 O O . ILE A 1 89 ? 0.519 9.729 11.246 1.00 91.44 89 ILE A O 1
ATOM 681 N N . ASN A 1 90 ? 0.166 11.712 12.221 1.00 89.19 90 ASN A N 1
ATOM 682 C CA . ASN A 1 90 ? 1.456 11.711 12.916 1.00 89.19 90 ASN A CA 1
ATOM 683 C C . ASN A 1 90 ? 1.421 10.863 14.194 1.00 89.19 90 ASN A C 1
ATOM 685 O O . ASN A 1 90 ? 2.445 10.309 14.592 1.00 89.19 90 ASN A O 1
ATOM 689 N N . SER A 1 91 ? 0.256 10.768 14.834 1.00 89.62 91 SER A N 1
ATOM 690 C CA . SER A 1 91 ? 0.036 10.032 16.075 1.00 89.62 91 SER A CA 1
ATOM 691 C C . SER A 1 91 ? -1.356 9.416 16.101 1.00 89.62 91 SER A C 1
ATOM 693 O O . SER A 1 91 ? -2.296 9.988 15.567 1.00 89.62 91 SER A O 1
ATOM 695 N N . LEU A 1 92 ? -1.528 8.297 16.811 1.00 91.56 92 LEU A N 1
ATOM 696 C CA . LEU A 1 92 ? -2.856 7.715 17.058 1.00 91.56 92 LEU A CA 1
ATOM 697 C C . LEU A 1 92 ? -3.787 8.652 17.842 1.00 91.56 92 LEU A C 1
ATOM 699 O O . LEU A 1 92 ? -4.998 8.480 17.790 1.00 91.56 92 LEU A O 1
ATOM 703 N N . LEU A 1 93 ? -3.235 9.637 18.557 1.00 93.38 93 LEU A N 1
ATOM 704 C CA . LEU A 1 93 ? -4.028 10.663 19.239 1.00 93.38 93 LEU A CA 1
ATOM 705 C C . LEU A 1 93 ? -4.722 11.626 18.266 1.00 93.38 93 LEU A C 1
ATOM 707 O O . LEU A 1 93 ? -5.677 12.286 18.662 1.00 93.38 93 LEU A O 1
ATOM 711 N N . ASP A 1 94 ? -4.252 11.697 17.020 1.00 92.12 94 ASP A N 1
ATOM 712 C CA . ASP A 1 94 ? -4.841 12.538 15.978 1.00 92.12 94 ASP A CA 1
ATOM 713 C C . ASP A 1 94 ? -6.037 11.846 15.294 1.00 92.12 94 ASP A C 1
ATOM 715 O O . ASP A 1 94 ? -6.739 12.476 14.507 1.00 92.12 94 ASP A O 1
ATOM 719 N N . LEU A 1 95 ? -6.277 10.558 15.585 1.00 93.00 95 LEU A N 1
ATOM 720 C CA . LEU A 1 95 ? -7.350 9.778 14.975 1.00 93.00 95 LEU A CA 1
ATOM 721 C C . LEU A 1 95 ? -8.719 10.310 15.417 1.00 93.00 95 LEU A C 1
ATOM 723 O O . LEU A 1 95 ? -9.017 10.376 16.612 1.00 93.00 95 LEU A O 1
ATOM 727 N N . GLN A 1 96 ? -9.573 10.626 14.444 1.00 92.56 96 GLN A N 1
ATOM 728 C CA . GLN A 1 96 ? -10.954 11.043 14.676 1.00 92.56 96 GLN A CA 1
ATOM 729 C C . GLN A 1 96 ? -11.909 9.907 14.294 1.00 92.56 96 GLN A C 1
ATOM 731 O O . GLN A 1 96 ? -12.261 9.787 13.124 1.00 92.56 96 GLN A O 1
ATOM 736 N N . PRO A 1 97 ? -12.319 9.050 15.246 1.00 88.31 97 PRO A N 1
ATOM 737 C CA . PRO A 1 97 ? -13.279 7.999 14.948 1.00 88.31 97 PRO A CA 1
ATOM 738 C C . PRO A 1 97 ? -14.635 8.602 14.576 1.00 88.31 97 PRO A C 1
ATOM 740 O O . PRO A 1 97 ? -15.039 9.645 15.104 1.00 88.31 97 PRO A O 1
ATOM 743 N N . GLU A 1 98 ? -15.354 7.915 13.693 1.00 85.31 98 GLU A N 1
ATOM 744 C CA . GLU A 1 98 ? -16.759 8.217 13.444 1.00 85.31 98 GLU A CA 1
ATOM 745 C C . GLU A 1 98 ? -17.563 8.091 14.751 1.00 85.31 98 GLU A C 1
ATOM 747 O O . GLU A 1 98 ? -17.238 7.284 15.628 1.00 85.31 98 GLU A O 1
ATOM 752 N N . LYS A 1 99 ? -18.568 8.955 14.907 1.00 73.88 99 LYS A N 1
ATOM 753 C CA . LYS A 1 99 ? -19.410 9.023 16.109 1.00 73.88 99 LYS A CA 1
ATOM 754 C C . LYS A 1 99 ? -20.405 7.877 16.205 1.00 73.88 99 LYS A C 1
ATOM 756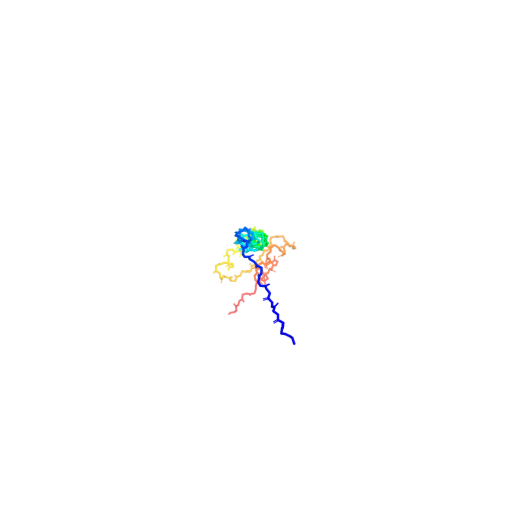 O O . LYS A 1 99 ? -21.002 7.534 15.163 1.00 73.88 99 LYS A O 1
#

Solvent-accessible surface area (backbone atoms only — not comparable to full-atom values): 6403 Å² total; per-residue (Å²): 138,86,89,81,88,80,88,79,81,88,64,84,72,62,55,68,76,58,70,68,56,89,75,69,71,52,54,57,52,58,52,46,52,52,48,52,51,52,50,53,53,50,51,51,52,51,49,52,49,49,60,58,47,67,58,39,60,70,57,48,50,35,47,73,71,72,45,91,37,76,40,64,54,96,54,87,89,51,61,82,62,49,72,84,36,81,41,78,44,82,43,80,86,72,63,79,77,85,132

Organism: Gossypium darwinii (NCBI:txid34276)

Sequence (99 aa):
MKFLFRFISADPNRTMLRSLGPHQFSDLTGTKAKRNYADNVSEYNAVLASLNATRRPGVTAGKAAGMEVVAVPSVPKQAHLYISADEVINSLLDLQPEK

pLDDT: mean 72.36, std 18.58, range [35.44, 95.06]

Radius of gyration: 32.88 Å; Cα contacts (8 Å, |Δi|>4): 52; chains: 1; bounding box: 29×32×110 Å

Foldseek 3Di:
DDDDDDDDDDDPVVVVVVVPDPPDPVCVVVVVVVVVVVVVVVVVVVVVVVVLCVLDVVLNVCVVVVHQFEAADPDPPPVVSNVSHPYYDPDPVPDDDDD

InterPro domains:
  IPR023214 HAD superfamily [G3DSA:3.40.50.1000] (54-99)